Protein AF-A0AA92TP75-F1 (afdb_monomer_lite)

Organism: NCBI:txid165179

Structure (mmCIF, N/CA/C/O backbone):
data_AF-A0AA92TP75-F1
#
_entry.id   AF-A0AA92TP75-F1
#
loop_
_atom_site.group_PDB
_atom_site.id
_atom_site.type_symbol
_atom_site.label_atom_id
_atom_site.label_alt_id
_atom_site.label_comp_id
_atom_site.label_asym_id
_atom_site.label_entity_id
_atom_site.label_seq_id
_atom_site.pdbx_PDB_ins_code
_atom_site.Cartn_x
_atom_site.Cartn_y
_atom_site.Cartn_z
_atom_site.occupancy
_atom_site.B_iso_or_equiv
_atom_site.auth_seq_id
_atom_site.auth_comp_id
_atom_site.auth_asym_id
_atom_site.auth_atom_id
_atom_site.pdbx_PDB_model_num
ATOM 1 N N . MET A 1 1 ? -12.307 0.857 -10.167 1.00 81.75 1 MET A N 1
ATOM 2 C CA . MET A 1 1 ? -10.936 1.254 -10.593 1.00 81.75 1 MET A CA 1
ATOM 3 C C . MET A 1 1 ? -10.848 1.493 -12.113 1.00 81.75 1 MET A C 1
ATOM 5 O O . MET A 1 1 ? -11.382 0.689 -12.868 1.00 81.75 1 MET A O 1
ATOM 9 N N . LYS A 1 2 ? -10.198 2.579 -12.561 1.00 93.69 2 LYS A N 1
ATOM 10 C CA . LYS A 1 2 ? -9.885 2.962 -13.959 1.00 93.69 2 LYS A CA 1
ATOM 11 C C . LYS A 1 2 ? -8.387 3.249 -14.169 1.00 93.69 2 LYS A C 1
ATOM 13 O O . LYS A 1 2 ? -7.886 3.022 -15.266 1.00 93.69 2 LYS A O 1
ATOM 18 N N . HIS A 1 3 ? -7.690 3.787 -13.166 1.00 97.56 3 HIS A N 1
ATOM 19 C CA . HIS A 1 3 ? -6.278 4.188 -13.266 1.00 97.56 3 HIS A CA 1
ATOM 20 C C . HIS A 1 3 ? -5.314 3.160 -12.648 1.00 97.56 3 HIS A C 1
ATOM 22 O O . HIS A 1 3 ? -4.104 3.274 -12.833 1.00 97.56 3 HIS A O 1
ATOM 28 N N . VAL A 1 4 ? -5.834 2.175 -11.911 1.00 98.00 4 VAL A N 1
ATOM 29 C CA . VAL A 1 4 ? -5.046 1.069 -11.351 1.00 98.00 4 VAL A CA 1
ATOM 30 C C . VAL A 1 4 ? -4.591 0.121 -12.462 1.00 98.00 4 VAL A C 1
ATOM 32 O O . VAL A 1 4 ? -5.418 -0.481 -13.149 1.00 98.00 4 VAL A O 1
ATOM 35 N N . ASN A 1 5 ? -3.273 -0.042 -12.587 1.00 98.12 5 ASN A N 1
ATOM 36 C CA . ASN A 1 5 ? -2.653 -1.064 -13.420 1.00 98.12 5 ASN A CA 1
ATOM 37 C C . ASN A 1 5 ? -2.514 -2.352 -12.602 1.00 98.12 5 ASN A C 1
ATOM 39 O O . ASN A 1 5 ? -3.293 -3.272 -12.809 1.00 98.12 5 ASN A O 1
ATOM 43 N N . ALA A 1 6 ? -1.605 -2.413 -11.625 1.00 98.38 6 ALA A N 1
ATOM 44 C CA . ALA A 1 6 ? -1.467 -3.590 -10.766 1.00 98.38 6 ALA A CA 1
ATOM 45 C C . ALA A 1 6 ? -2.581 -3.618 -9.711 1.00 98.38 6 ALA A C 1
ATOM 47 O O . ALA A 1 6 ? -2.633 -2.751 -8.838 1.00 98.38 6 ALA A O 1
ATOM 48 N N . TYR A 1 7 ? -3.474 -4.603 -9.786 1.00 98.56 7 TYR A N 1
ATOM 49 C CA . TYR A 1 7 ? -4.574 -4.756 -8.838 1.00 98.56 7 TYR A CA 1
ATOM 50 C C . TYR A 1 7 ? -4.054 -5.208 -7.468 1.00 98.56 7 TYR A C 1
ATOM 52 O O . TYR A 1 7 ? -3.096 -5.978 -7.404 1.00 98.56 7 TYR A O 1
ATOM 60 N N . PRO A 1 8 ? -4.668 -4.754 -6.361 1.00 98.56 8 PRO A N 1
ATOM 61 C CA . PRO A 1 8 ? -4.226 -5.121 -5.025 1.00 98.56 8 PRO A CA 1
ATOM 62 C C . PRO A 1 8 ? -4.396 -6.624 -4.786 1.00 98.56 8 PRO A C 1
ATOM 64 O O . PRO A 1 8 ? -5.330 -7.259 -5.286 1.00 98.56 8 PRO A O 1
ATOM 67 N N . PHE A 1 9 ? -3.534 -7.177 -3.939 1.00 98.75 9 PHE A N 1
ATOM 68 C CA . PHE A 1 9 ? -3.881 -8.386 -3.207 1.00 98.75 9 PHE A CA 1
ATOM 69 C C . PHE A 1 9 ? -4.860 -8.003 -2.089 1.00 98.75 9 PHE A C 1
ATOM 71 O O . PHE A 1 9 ? -4.617 -7.044 -1.354 1.00 98.75 9 PHE A O 1
ATOM 78 N N . VAL A 1 10 ? -5.953 -8.750 -1.941 1.00 98.75 10 VAL A N 1
ATOM 79 C CA . VAL A 1 10 ? -6.939 -8.560 -0.868 1.00 98.75 10 VAL A CA 1
ATOM 80 C C . VAL A 1 10 ? -7.192 -9.915 -0.225 1.00 98.75 10 VAL A C 1
ATOM 82 O O . VAL A 1 10 ? -7.696 -10.830 -0.874 1.00 98.75 10 VAL A O 1
ATOM 85 N N . GLY A 1 11 ? -6.817 -10.052 1.044 1.00 98.31 11 GLY A N 1
ATOM 86 C CA . GLY A 1 11 ? -6.967 -11.296 1.782 1.00 98.31 11 GLY A CA 1
ATOM 87 C C . GLY A 1 11 ? -8.430 -11.696 2.004 1.00 98.31 11 GLY A C 1
ATOM 88 O O . GLY A 1 11 ? -9.299 -10.842 2.188 1.00 98.31 11 GLY A O 1
ATOM 89 N N . LYS A 1 12 ? -8.713 -13.008 2.040 1.00 97.75 12 LYS A N 1
ATOM 90 C CA . LYS A 1 12 ? -10.087 -13.554 2.147 1.00 97.75 12 LYS A CA 1
ATOM 91 C C . LYS A 1 12 ? -10.835 -13.166 3.433 1.00 97.75 12 LYS A C 1
ATOM 93 O O . LYS A 1 12 ? -12.053 -13.301 3.506 1.00 97.75 12 LYS A O 1
ATOM 98 N N . ASP A 1 13 ? -10.103 -12.695 4.439 1.00 97.88 13 ASP A N 1
ATOM 99 C CA . ASP A 1 13 ? -10.580 -12.290 5.758 1.00 97.88 13 ASP A CA 1
ATOM 100 C C . ASP A 1 13 ? -10.473 -10.764 5.986 1.00 97.88 13 ASP A C 1
ATOM 102 O O . ASP A 1 13 ? -10.753 -10.298 7.088 1.00 97.88 13 ASP A O 1
ATOM 106 N N . TYR A 1 14 ? -10.120 -9.968 4.963 1.00 98.50 14 TYR A N 1
ATOM 107 C CA . TYR A 1 14 ? -9.905 -8.511 5.047 1.00 98.50 14 TYR A CA 1
ATOM 108 C C . TYR A 1 14 ? -11.059 -7.744 5.722 1.00 98.50 14 TYR A C 1
ATOM 110 O O . TYR A 1 14 ? -10.823 -6.916 6.603 1.00 98.50 14 TYR A O 1
ATOM 118 N N . GLU A 1 15 ? -12.312 -8.069 5.387 1.00 97.75 15 GLU A N 1
ATOM 119 C CA . GLU A 1 15 ? -13.507 -7.429 5.968 1.00 97.75 15 GLU A CA 1
ATOM 120 C C . GLU A 1 15 ? -13.771 -7.802 7.444 1.00 97.75 15 GLU A C 1
ATOM 122 O O . GLU A 1 15 ? -14.604 -7.176 8.095 1.00 97.75 15 GLU A O 1
ATOM 127 N N . LYS A 1 16 ? -13.056 -8.786 8.012 1.00 97.69 16 LYS A N 1
ATOM 128 C CA . LYS A 1 16 ? -13.067 -9.071 9.465 1.00 97.69 16 LYS A CA 1
ATOM 129 C C . LYS A 1 16 ? -12.124 -8.141 10.242 1.00 97.69 16 LYS A C 1
ATOM 131 O O . LYS A 1 16 ? -12.198 -8.060 11.471 1.00 97.69 16 LYS A O 1
ATOM 136 N N . GLY A 1 17 ? -11.246 -7.437 9.528 1.00 97.06 17 GLY A N 1
ATOM 137 C CA . GLY A 1 17 ? -10.202 -6.594 10.088 1.00 97.06 17 GLY A CA 1
ATOM 138 C C . GLY A 1 17 ? -9.041 -7.379 10.700 1.00 97.06 17 GLY A C 1
ATOM 139 O O . GLY A 1 17 ? -9.158 -8.541 11.096 1.00 97.06 17 GLY A O 1
ATOM 140 N N . PHE A 1 18 ? -7.896 -6.713 10.805 1.00 96.06 18 PHE A N 1
ATOM 141 C CA . PHE A 1 18 ? -6.647 -7.327 11.234 1.00 96.06 18 PHE A CA 1
ATOM 142 C C . PHE A 1 18 ? -6.736 -7.832 12.681 1.00 96.06 18 PHE A C 1
ATOM 144 O O . PHE A 1 18 ? -7.168 -7.099 13.573 1.00 96.06 18 PHE A O 1
ATOM 151 N N . LEU A 1 19 ? -6.357 -9.091 12.919 1.00 92.56 19 LEU A N 1
ATOM 152 C CA . LEU A 1 19 ? -6.479 -9.793 14.205 1.00 92.56 19 LEU A CA 1
ATOM 153 C C . LEU A 1 19 ? -7.917 -9.817 14.772 1.00 92.56 19 LEU A C 1
ATOM 155 O O . LEU A 1 19 ? -8.106 -9.866 15.986 1.00 92.56 19 LEU A O 1
ATOM 159 N N . ASN A 1 20 ? -8.935 -9.808 13.900 1.00 89.44 20 ASN A N 1
ATOM 160 C CA . ASN A 1 20 ? -10.366 -9.703 14.239 1.00 89.44 20 ASN A CA 1
ATOM 161 C C . ASN A 1 20 ? -10.745 -8.412 14.998 1.00 89.44 20 ASN A C 1
ATOM 163 O O . ASN A 1 20 ? -11.758 -8.365 15.693 1.00 89.44 20 ASN A O 1
ATOM 167 N N . SER A 1 21 ? -9.950 -7.347 14.864 1.00 94.88 21 SER A N 1
ATOM 168 C CA . SER A 1 21 ? -10.230 -6.035 15.470 1.00 94.88 21 SER A CA 1
ATOM 169 C C . SER A 1 21 ? -11.380 -5.263 14.809 1.00 94.88 21 SER A C 1
ATOM 171 O O . SER A 1 21 ? -11.755 -4.196 15.293 1.00 94.88 21 SER A O 1
ATOM 173 N N . GLY A 1 22 ? -11.894 -5.739 13.668 1.00 96.75 22 GLY A N 1
ATOM 174 C CA . GLY A 1 22 ? -12.790 -4.968 12.805 1.00 96.75 22 GLY A CA 1
ATOM 175 C C . GLY A 1 22 ? -12.114 -3.784 12.100 1.00 96.75 22 GLY A C 1
ATOM 176 O O . GLY A 1 22 ? -12.819 -2.968 11.516 1.00 96.75 22 GLY A O 1
ATOM 177 N N . LYS A 1 23 ? -10.776 -3.661 12.158 1.00 97.12 23 LYS A N 1
ATOM 178 C CA . LYS A 1 23 ? -10.009 -2.599 11.488 1.00 97.12 23 LYS A CA 1
ATOM 179 C C . LYS A 1 23 ? -9.279 -3.097 10.249 1.00 97.12 23 LYS A C 1
ATOM 181 O O . LYS A 1 23 ? -8.417 -3.972 10.330 1.00 97.12 23 LYS A O 1
ATOM 186 N N . LYS A 1 24 ? -9.627 -2.535 9.092 1.00 98.56 24 LYS A N 1
ATOM 187 C CA . LYS A 1 24 ? -9.129 -2.958 7.780 1.00 98.56 24 LYS A CA 1
ATOM 188 C C . LYS A 1 24 ? -7.779 -2.306 7.480 1.00 98.56 24 LYS A C 1
ATOM 190 O O . LYS A 1 24 ? -7.661 -1.081 7.464 1.00 98.56 24 LYS A O 1
ATOM 195 N N . VAL A 1 25 ? -6.756 -3.127 7.243 1.00 98.50 25 VAL A N 1
ATOM 196 C CA . VAL A 1 25 ? -5.361 -2.684 7.074 1.00 98.50 25 VAL A CA 1
ATOM 197 C C . VAL A 1 25 ? -4.930 -2.790 5.614 1.00 98.50 25 VAL A C 1
ATOM 199 O O . VAL A 1 25 ? -4.974 -3.872 5.031 1.00 98.50 25 VAL A O 1
ATOM 202 N N . LEU A 1 26 ? -4.468 -1.678 5.040 1.00 98.69 26 LEU A N 1
ATOM 203 C CA . LEU A 1 26 ? -3.773 -1.639 3.753 1.00 98.69 26 LEU A CA 1
ATOM 204 C C . LEU A 1 26 ? -2.263 -1.506 3.993 1.00 98.69 26 LEU A C 1
ATOM 206 O O . LEU A 1 26 ? -1.789 -0.453 4.419 1.00 98.69 26 LEU A O 1
ATOM 210 N N . LEU A 1 27 ? -1.498 -2.554 3.695 1.00 98.12 27 LEU A N 1
ATOM 211 C CA . LEU A 1 27 ? -0.040 -2.490 3.626 1.00 98.12 27 LEU A CA 1
ATOM 212 C C . LEU A 1 27 ? 0.362 -1.911 2.259 1.00 98.12 27 LEU A C 1
ATOM 214 O O . LEU A 1 27 ? -0.022 -2.434 1.214 1.00 98.12 27 LEU A O 1
ATOM 218 N N . LEU A 1 28 ? 1.119 -0.815 2.260 1.00 98.31 28 LEU A N 1
ATOM 219 C CA . LEU A 1 28 ? 1.386 -0.013 1.065 1.00 98.31 28 LEU A CA 1
ATOM 220 C C . LEU A 1 28 ? 2.877 -0.024 0.706 1.00 98.31 28 LEU A C 1
ATOM 222 O O . LEU A 1 28 ? 3.686 0.665 1.332 1.00 98.31 28 LEU A O 1
ATOM 226 N N . GLY A 1 29 ? 3.231 -0.820 -0.303 1.00 97.00 29 GLY A N 1
ATOM 227 C CA . GLY A 1 29 ? 4.559 -0.882 -0.916 1.00 97.00 29 GLY A CA 1
ATOM 228 C C . GLY A 1 29 ? 4.806 0.233 -1.941 1.00 97.00 29 GLY A C 1
ATOM 229 O O . GLY A 1 29 ? 3.897 0.980 -2.308 1.00 97.00 29 GLY A O 1
ATOM 230 N N . LEU A 1 30 ? 6.053 0.366 -2.409 1.00 96.81 30 LEU A N 1
ATOM 231 C CA . LEU A 1 30 ? 6.433 1.407 -3.374 1.00 96.81 30 LEU A CA 1
ATOM 232 C C . LEU A 1 30 ? 6.155 1.003 -4.827 1.00 96.81 30 LEU A C 1
ATOM 234 O O . LEU A 1 30 ? 5.432 1.720 -5.508 1.00 96.81 30 LEU A O 1
ATOM 238 N N . SER A 1 31 ? 6.752 -0.081 -5.324 1.00 96.94 31 SER A N 1
ATOM 239 C CA . SER A 1 31 ? 6.783 -0.402 -6.758 1.00 96.94 31 SER A CA 1
ATOM 240 C C . SER A 1 31 ? 7.040 -1.887 -7.023 1.00 96.94 31 SER A C 1
ATOM 242 O O . SER A 1 31 ? 7.580 -2.596 -6.174 1.00 96.94 31 SER A O 1
ATOM 244 N N . HIS A 1 32 ? 6.714 -2.331 -8.237 1.00 96.94 32 HIS A N 1
ATOM 245 C CA . HIS A 1 32 ? 7.146 -3.626 -8.769 1.00 96.94 32 HIS A CA 1
ATOM 246 C C . HIS A 1 32 ? 8.480 -3.497 -9.516 1.00 96.94 32 HIS A C 1
ATOM 248 O O . HIS A 1 32 ? 8.858 -2.393 -9.923 1.00 96.94 32 HIS A O 1
ATOM 254 N N . TYR A 1 33 ? 9.176 -4.623 -9.710 1.00 95.75 33 TYR A N 1
ATOM 255 C CA . TYR A 1 33 ? 10.476 -4.659 -10.381 1.00 95.75 33 TYR A CA 1
ATOM 256 C C . TYR A 1 33 ? 10.474 -5.567 -11.614 1.00 95.75 33 TYR A C 1
ATOM 258 O O . TYR A 1 33 ? 10.220 -6.763 -11.496 1.00 95.75 33 TYR A O 1
ATOM 266 N N . ASN A 1 34 ? 10.776 -4.997 -12.782 1.00 96.25 34 ASN A N 1
ATOM 267 C CA . ASN A 1 34 ? 10.938 -5.712 -14.050 1.00 96.25 34 ASN A CA 1
ATOM 268 C C . ASN A 1 34 ? 11.847 -4.874 -14.971 1.00 96.25 34 ASN A C 1
ATOM 270 O O . ASN A 1 34 ? 11.475 -3.773 -15.376 1.00 96.25 34 ASN A O 1
ATOM 274 N N . GLU A 1 35 ? 13.052 -5.374 -15.265 1.00 96.56 35 GLU A N 1
ATOM 275 C CA . GLU A 1 35 ? 14.069 -4.634 -16.031 1.00 96.56 35 GLU A CA 1
ATOM 276 C C . GLU A 1 35 ? 13.764 -4.598 -17.536 1.00 96.56 35 GLU A C 1
ATOM 278 O O . GLU A 1 35 ? 14.005 -3.584 -18.186 1.00 96.56 35 GLU A O 1
ATOM 283 N N . GLU A 1 36 ? 13.160 -5.661 -18.074 1.00 97.25 36 GLU A N 1
ATOM 284 C CA . GLU A 1 36 ? 12.797 -5.781 -19.494 1.00 97.25 36 GLU A CA 1
ATOM 285 C C . GLU A 1 36 ? 11.642 -4.847 -19.893 1.00 97.25 36 GLU A C 1
ATOM 287 O O . GLU A 1 36 ? 11.564 -4.410 -21.038 1.00 97.25 36 GLU A O 1
ATOM 292 N N . ASN A 1 37 ? 10.758 -4.524 -18.943 1.00 96.88 37 ASN A N 1
ATOM 293 C CA . ASN A 1 37 ? 9.541 -3.735 -19.160 1.00 96.88 37 ASN A CA 1
ATOM 294 C C . ASN A 1 37 ? 9.570 -2.381 -18.425 1.00 96.88 37 ASN A C 1
ATOM 296 O O . ASN A 1 37 ? 8.518 -1.786 -18.184 1.00 96.88 37 ASN A O 1
ATOM 300 N N . ALA A 1 38 ? 10.752 -1.897 -18.030 1.00 97.38 38 ALA A N 1
ATOM 301 C CA . ALA A 1 38 ? 10.902 -0.683 -17.228 1.00 97.38 38 ALA A CA 1
ATOM 302 C C . ALA A 1 38 ? 10.211 0.546 -17.865 1.00 97.38 38 ALA A C 1
ATOM 304 O O . ALA A 1 38 ? 10.372 0.823 -19.054 1.00 97.38 38 ALA A O 1
ATOM 305 N N . GLY A 1 39 ? 9.431 1.282 -17.069 1.00 96.88 39 GLY A N 1
ATOM 306 C CA . GLY A 1 39 ? 8.608 2.418 -17.505 1.00 96.88 39 GLY A CA 1
ATOM 307 C C . GLY A 1 39 ? 7.290 2.044 -18.204 1.00 96.88 39 GLY A C 1
ATOM 308 O O . GLY A 1 39 ? 6.433 2.909 -18.388 1.00 96.88 39 GLY A O 1
ATOM 309 N N . ALA A 1 40 ? 7.067 0.775 -18.564 1.00 97.94 40 ALA A N 1
ATOM 310 C CA . ALA A 1 40 ? 5.758 0.311 -19.024 1.00 97.94 40 ALA A CA 1
ATOM 311 C C . ALA A 1 40 ? 4.793 0.108 -17.834 1.00 97.94 40 ALA A C 1
ATOM 313 O O . ALA A 1 40 ? 5.253 -0.166 -16.720 1.00 97.94 40 ALA A O 1
ATOM 314 N N . PRO A 1 41 ? 3.464 0.189 -18.043 1.00 98.12 41 PRO A N 1
ATOM 315 C CA . PRO A 1 41 ? 2.457 -0.207 -17.057 1.00 98.12 41 PRO A CA 1
ATOM 316 C C . PRO A 1 41 ? 2.705 -1.592 -16.438 1.00 98.12 41 PRO A C 1
ATOM 318 O O . PRO A 1 41 ? 3.089 -2.535 -17.133 1.00 98.12 41 PRO A O 1
ATOM 321 N N . CYS A 1 42 ? 2.452 -1.734 -15.136 1.00 98.31 42 CYS A N 1
ATOM 322 C CA . CYS A 1 42 ? 2.456 -3.040 -14.469 1.00 98.31 42 CYS A CA 1
ATOM 323 C C . CYS A 1 42 ? 1.345 -3.957 -15.018 1.00 98.31 42 CYS A C 1
ATOM 325 O O . CYS A 1 42 ? 0.260 -3.481 -15.353 1.00 98.31 42 CYS A O 1
ATOM 327 N N . HIS A 1 43 ? 1.573 -5.274 -15.041 1.00 97.31 43 HIS A N 1
ATOM 328 C CA . HIS A 1 43 ? 0.510 -6.236 -15.351 1.00 97.31 43 HIS A CA 1
ATOM 329 C C . HIS A 1 43 ? -0.539 -6.298 -14.223 1.00 97.31 43 HIS A C 1
ATOM 331 O O . HIS A 1 43 ? -0.201 -6.120 -13.050 1.00 97.31 43 HIS A O 1
ATOM 337 N N . HIS A 1 44 ? -1.804 -6.573 -14.566 1.00 97.94 44 HIS A N 1
ATOM 338 C CA . HIS A 1 44 ? -2.926 -6.502 -13.622 1.00 97.94 44 HIS A CA 1
ATOM 339 C C . HIS A 1 44 ? -2.774 -7.425 -12.406 1.00 97.94 44 HIS A C 1
ATOM 341 O O . HIS A 1 44 ? -3.049 -7.007 -11.286 1.00 97.94 44 HIS A O 1
ATOM 347 N N . THR A 1 45 ? -2.274 -8.643 -12.602 1.00 97.69 45 THR A N 1
ATOM 348 C CA . THR A 1 45 ? -2.090 -9.652 -11.546 1.00 97.69 45 THR A CA 1
ATOM 349 C C . THR A 1 45 ? -0.764 -9.542 -10.784 1.00 97.69 45 THR A C 1
ATOM 351 O O . THR A 1 45 ? -0.551 -10.302 -9.846 1.00 97.69 45 THR A O 1
ATOM 354 N N . PHE A 1 46 ? 0.132 -8.604 -11.122 1.00 97.75 46 PHE A N 1
ATOM 355 C CA . PHE A 1 46 ? 1.533 -8.649 -10.665 1.00 97.75 46 PHE A CA 1
ATOM 356 C C . PHE A 1 46 ? 1.696 -8.542 -9.132 1.00 97.75 46 PHE A C 1
ATOM 358 O O . PHE A 1 46 ? 2.572 -9.179 -8.551 1.00 97.75 46 PHE A O 1
ATOM 365 N N . THR A 1 47 ? 0.839 -7.784 -8.436 1.00 98.12 47 THR A N 1
ATOM 366 C CA . THR A 1 47 ? 0.842 -7.768 -6.958 1.00 98.12 47 THR A CA 1
ATOM 367 C C . THR A 1 47 ? 0.316 -9.079 -6.371 1.00 98.12 47 THR A C 1
ATOM 369 O O . THR A 1 47 ? 0.809 -9.524 -5.339 1.00 98.12 47 THR A O 1
ATOM 372 N N . GLN A 1 48 ? -0.675 -9.689 -7.022 1.00 98.38 48 GLN A N 1
ATOM 373 C CA . GLN A 1 48 ? -1.349 -10.903 -6.561 1.00 98.38 48 GLN A CA 1
ATOM 374 C C . GLN A 1 48 ? -0.414 -12.108 -6.700 1.00 98.38 48 GLN A C 1
ATOM 376 O O . GLN A 1 48 ? -0.111 -12.736 -5.69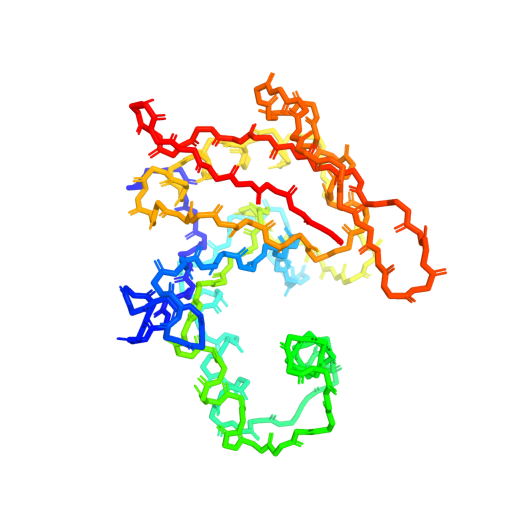6 1.00 98.38 48 GLN A O 1
ATOM 381 N N . GLU A 1 49 ? 0.177 -12.318 -7.880 1.00 97.62 49 GLU A N 1
ATOM 382 C CA . GLU A 1 49 ? 1.158 -13.382 -8.158 1.00 97.62 49 GLU A CA 1
ATOM 383 C C . GLU A 1 49 ? 2.322 -13.401 -7.152 1.00 97.62 49 GLU A C 1
ATOM 385 O O . GLU A 1 49 ? 2.696 -14.456 -6.643 1.00 97.62 49 GLU A O 1
ATOM 390 N N . ILE A 1 50 ? 2.868 -12.225 -6.819 1.00 97.12 50 ILE A N 1
ATOM 391 C CA . ILE A 1 50 ? 3.970 -12.092 -5.855 1.00 97.12 50 ILE A CA 1
ATOM 392 C C . ILE A 1 50 ? 3.515 -12.411 -4.421 1.00 97.12 50 ILE A C 1
ATOM 394 O O . ILE A 1 50 ? 4.268 -13.018 -3.661 1.00 97.12 50 ILE A O 1
ATOM 398 N N . VAL A 1 51 ? 2.301 -12.025 -4.016 1.00 97.50 51 VAL A N 1
ATOM 399 C CA . VAL A 1 51 ? 1.793 -12.371 -2.676 1.00 97.50 51 VAL A CA 1
ATOM 400 C C . VAL A 1 51 ? 1.381 -13.840 -2.595 1.00 97.50 51 VAL A C 1
ATOM 402 O O . VAL A 1 51 ? 1.678 -14.481 -1.591 1.00 97.50 51 VAL A O 1
ATOM 405 N N . ASP A 1 52 ? 0.766 -14.393 -3.636 1.00 97.19 52 ASP A N 1
ATOM 406 C CA . ASP A 1 52 ? 0.338 -15.791 -3.686 1.00 97.19 52 ASP A CA 1
ATOM 407 C C . ASP A 1 52 ? 1.542 -16.742 -3.627 1.00 97.19 52 ASP A C 1
ATOM 409 O O . ASP A 1 52 ? 1.511 -17.708 -2.865 1.00 97.19 52 ASP A O 1
ATOM 413 N N . GLY A 1 53 ? 2.646 -16.427 -4.319 1.00 96.50 53 GLY A N 1
ATOM 414 C CA . GLY A 1 53 ? 3.916 -17.149 -4.173 1.00 96.50 53 GLY A CA 1
ATOM 415 C C . GLY A 1 53 ? 4.489 -17.053 -2.752 1.00 96.50 53 GLY A C 1
ATOM 416 O O . GLY A 1 53 ? 4.843 -18.067 -2.141 1.00 96.50 53 GLY A O 1
ATOM 417 N N . PHE A 1 54 ? 4.502 -15.850 -2.158 1.00 96.69 54 PHE A N 1
ATOM 418 C CA . PHE A 1 54 ? 4.939 -15.666 -0.769 1.00 96.69 54 PHE A CA 1
ATOM 419 C C . PHE A 1 54 ? 4.102 -16.488 0.222 1.00 96.69 54 PHE A C 1
ATOM 421 O O . PHE A 1 54 ? 4.659 -17.172 1.085 1.00 96.69 54 PHE A O 1
ATOM 428 N N . VAL A 1 55 ? 2.775 -16.423 0.114 1.00 95.31 55 VAL A N 1
ATOM 429 C CA . VAL A 1 55 ? 1.816 -17.103 0.994 1.00 95.31 55 VAL A CA 1
ATOM 430 C C . VAL A 1 55 ? 1.849 -18.617 0.785 1.00 95.31 55 VAL A C 1
ATOM 432 O O . VAL A 1 55 ? 1.866 -19.353 1.768 1.00 95.31 55 VAL A O 1
ATOM 435 N N . GLY A 1 56 ? 1.972 -19.079 -0.462 1.00 93.56 56 GLY A N 1
ATOM 436 C CA . GLY A 1 56 ? 2.143 -20.487 -0.838 1.00 93.56 56 GLY A CA 1
ATOM 437 C C . GLY A 1 56 ? 3.458 -21.124 -0.371 1.00 93.56 56 GLY A C 1
ATOM 438 O O . GLY A 1 56 ? 3.665 -22.320 -0.570 1.00 93.56 56 GLY A O 1
ATOM 439 N N . GLY A 1 57 ? 4.334 -20.354 0.282 1.00 92.19 57 GLY A N 1
ATOM 440 C CA . GLY A 1 57 ? 5.527 -20.865 0.949 1.00 92.19 57 GLY A CA 1
ATOM 441 C C . GLY A 1 57 ? 6.799 -20.843 0.108 1.00 92.19 57 GLY A C 1
ATOM 442 O O . GLY A 1 57 ? 7.791 -21.434 0.533 1.00 92.19 57 GLY A O 1
ATOM 443 N N . GLU A 1 58 ? 6.819 -20.145 -1.032 1.00 94.44 58 GLU A N 1
ATOM 444 C CA . GLU A 1 58 ? 8.046 -19.970 -1.815 1.00 94.44 58 GLU A CA 1
ATOM 445 C C . GLU A 1 58 ? 9.176 -19.347 -0.972 1.00 94.44 58 GLU A C 1
ATOM 447 O O . GLU A 1 58 ? 8.947 -18.529 -0.067 1.00 94.44 58 GLU A O 1
ATOM 452 N N . ASP A 1 59 ? 10.419 -19.722 -1.286 1.00 87.56 59 ASP A N 1
ATOM 453 C CA . ASP A 1 59 ? 11.623 -19.088 -0.748 1.00 87.56 59 ASP A CA 1
ATOM 454 C C . ASP A 1 59 ? 12.422 -18.438 -1.880 1.00 87.56 59 ASP A C 1
ATOM 456 O O . ASP A 1 59 ? 12.883 -19.093 -2.816 1.00 87.56 59 ASP A O 1
ATOM 460 N N . ALA A 1 60 ? 12.574 -17.122 -1.782 1.00 89.88 60 ALA A N 1
ATOM 461 C CA . ALA A 1 60 ? 13.332 -16.303 -2.708 1.00 89.88 60 ALA A CA 1
ATOM 462 C C . ALA A 1 60 ? 13.891 -15.084 -1.968 1.00 89.88 60 ALA A C 1
ATOM 464 O O . ALA A 1 60 ? 13.298 -14.561 -1.021 1.00 89.88 60 ALA A O 1
ATOM 465 N N . SER A 1 61 ? 15.038 -14.577 -2.420 1.00 88.25 61 SER A N 1
ATOM 466 C CA . SER A 1 61 ? 15.750 -13.489 -1.738 1.00 88.25 61 SER A CA 1
ATOM 467 C C . SER A 1 61 ? 14.943 -12.187 -1.623 1.00 88.25 61 SER A C 1
ATOM 469 O O . SER A 1 61 ? 15.156 -11.435 -0.670 1.00 88.25 61 SER A O 1
ATOM 471 N N . PHE A 1 62 ? 13.995 -11.936 -2.533 1.00 87.44 62 PHE A N 1
ATOM 472 C CA . PHE A 1 62 ? 13.109 -10.768 -2.494 1.00 87.44 62 PHE A CA 1
ATOM 473 C C . PHE A 1 62 ? 11.972 -10.894 -1.461 1.00 87.44 62 PHE A C 1
ATOM 475 O O . PHE A 1 62 ? 11.568 -9.887 -0.875 1.00 87.44 62 PHE A O 1
ATOM 482 N N . TYR A 1 63 ? 11.534 -12.113 -1.117 1.00 94.06 63 TYR A N 1
ATOM 483 C CA . TYR A 1 63 ? 10.525 -12.342 -0.073 1.00 94.06 63 TYR A CA 1
ATOM 484 C C . TYR A 1 63 ? 11.001 -11.999 1.344 1.00 94.06 63 TYR A C 1
ATOM 486 O O . TYR A 1 63 ? 10.182 -11.839 2.246 1.00 94.06 63 TYR A O 1
ATOM 494 N N . ARG A 1 64 ? 12.306 -11.775 1.558 1.00 91.88 64 ARG A N 1
ATOM 495 C CA . ARG A 1 64 ? 12.859 -11.321 2.851 1.00 91.88 64 ARG A CA 1
ATOM 496 C C . ARG A 1 64 ? 12.165 -10.068 3.395 1.00 91.88 64 ARG A C 1
ATOM 498 O O . ARG A 1 64 ? 11.995 -9.951 4.606 1.00 91.88 64 ARG A O 1
ATOM 505 N N . GLY A 1 65 ? 11.734 -9.160 2.516 1.00 91.81 65 GLY A N 1
ATOM 506 C CA . GLY A 1 65 ? 10.947 -7.990 2.909 1.00 91.81 65 GLY A CA 1
ATOM 507 C C . GLY A 1 65 ? 9.557 -8.362 3.441 1.00 91.81 65 GLY A C 1
ATOM 508 O O . GLY A 1 65 ? 9.164 -7.885 4.503 1.00 91.81 65 GLY A O 1
ATOM 509 N N . TYR A 1 66 ? 8.852 -9.255 2.743 1.00 94.81 66 TYR A N 1
ATOM 510 C CA . TYR A 1 66 ? 7.524 -9.756 3.111 1.00 94.81 66 TYR A CA 1
ATOM 511 C C . TYR A 1 66 ? 7.578 -10.517 4.446 1.00 94.81 66 TYR A C 1
ATOM 513 O O . TYR A 1 66 ? 6.791 -10.241 5.353 1.00 94.81 66 TYR A O 1
ATOM 521 N N . THR A 1 67 ? 8.594 -11.367 4.634 1.00 94.06 67 THR A N 1
ATOM 522 C CA . THR A 1 67 ? 8.933 -11.989 5.925 1.00 94.06 67 THR A CA 1
ATOM 523 C C . THR A 1 67 ? 9.143 -10.938 7.017 1.00 94.06 67 THR A C 1
ATOM 525 O O . THR A 1 67 ? 8.563 -11.053 8.093 1.00 94.06 67 THR A O 1
ATOM 528 N N . SER A 1 68 ? 9.932 -9.889 6.756 1.00 92.31 68 SER A N 1
ATOM 529 C CA . SER A 1 68 ? 10.217 -8.842 7.748 1.00 92.31 68 SER A CA 1
ATOM 530 C C . SER A 1 68 ? 8.974 -8.047 8.159 1.00 92.31 68 SER A C 1
ATOM 532 O O . SER A 1 68 ? 8.833 -7.743 9.341 1.00 92.31 68 SER A O 1
ATOM 534 N N . GLN A 1 69 ? 8.068 -7.731 7.228 1.00 92.31 69 GLN A N 1
ATOM 535 C CA . GLN A 1 69 ? 6.812 -7.048 7.562 1.00 92.31 69 GLN A CA 1
ATOM 536 C C . GLN A 1 69 ? 5.851 -7.966 8.322 1.00 92.31 69 GLN A C 1
ATOM 538 O O . GLN A 1 69 ? 5.255 -7.550 9.308 1.00 92.31 69 GLN A O 1
ATOM 543 N N . THR A 1 70 ? 5.762 -9.240 7.935 1.00 94.31 70 THR A N 1
ATOM 544 C CA . THR A 1 70 ? 4.940 -10.240 8.640 1.00 94.31 70 THR A CA 1
ATOM 545 C C . THR A 1 70 ? 5.411 -10.421 10.093 1.00 94.31 70 THR A C 1
ATOM 547 O O . THR A 1 70 ? 4.590 -10.456 11.008 1.00 94.31 70 THR A O 1
ATOM 550 N N . LYS A 1 71 ? 6.734 -10.428 10.329 1.00 93.06 71 LYS A N 1
ATOM 551 C CA . LYS A 1 71 ? 7.328 -10.406 11.679 1.00 93.06 71 LYS A CA 1
ATOM 552 C C . LYS A 1 71 ? 7.005 -9.128 12.456 1.00 93.06 71 LYS A C 1
ATOM 554 O O . LYS A 1 71 ? 6.690 -9.216 13.638 1.00 93.06 71 LYS A O 1
ATOM 559 N N . ALA A 1 72 ? 7.071 -7.959 11.815 1.00 89.69 72 ALA A N 1
ATOM 560 C CA . ALA A 1 72 ? 6.763 -6.676 12.452 1.00 89.69 72 ALA A CA 1
ATOM 561 C C . ALA A 1 72 ? 5.282 -6.572 12.862 1.00 89.69 72 ALA A C 1
ATOM 563 O O . ALA A 1 72 ? 4.990 -6.183 13.989 1.00 89.69 72 ALA A O 1
ATOM 564 N N . LEU A 1 73 ? 4.360 -6.997 11.990 1.00 91.50 73 LEU A N 1
ATOM 565 C CA . LEU A 1 73 ? 2.913 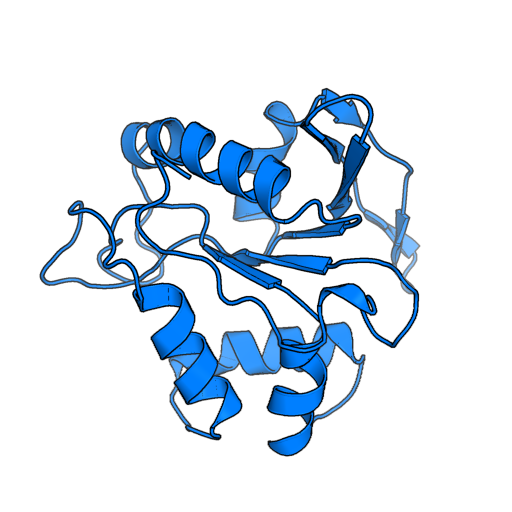-7.015 12.247 1.00 91.50 73 LEU A CA 1
ATOM 566 C C . LEU A 1 73 ? 2.510 -7.953 13.399 1.00 91.50 73 LEU A C 1
ATOM 568 O O . LEU A 1 73 ? 1.537 -7.676 14.097 1.00 91.50 73 LEU A O 1
ATOM 572 N N . LEU A 1 74 ? 3.245 -9.051 13.604 1.00 90.44 74 LEU A N 1
ATOM 573 C CA . LEU A 1 74 ? 3.014 -10.005 14.699 1.00 90.44 74 LEU A CA 1
ATOM 574 C C . LEU A 1 74 ? 3.895 -9.766 15.940 1.00 90.44 74 LEU A C 1
ATOM 576 O O . LEU A 1 74 ? 3.666 -10.396 16.972 1.00 90.44 74 LEU A O 1
ATOM 580 N N . ASN A 1 75 ? 4.910 -8.903 15.843 1.00 89.50 75 ASN A N 1
ATOM 581 C CA . ASN A 1 75 ? 5.968 -8.694 16.840 1.00 89.50 75 ASN A CA 1
ATOM 582 C C . ASN A 1 75 ? 6.644 -10.000 17.334 1.00 89.50 75 ASN A C 1
ATOM 584 O O . ASN A 1 75 ? 6.921 -10.163 18.525 1.00 89.50 75 ASN A O 1
ATOM 588 N N . ARG A 1 76 ? 6.885 -10.961 16.428 1.00 89.62 76 ARG A N 1
ATOM 589 C CA . ARG A 1 76 ? 7.549 -12.248 16.728 1.00 89.62 76 ARG A CA 1
ATOM 590 C C . ARG A 1 76 ? 8.165 -12.915 15.495 1.00 89.62 76 ARG A C 1
ATOM 592 O O . ARG A 1 76 ? 7.939 -12.494 14.364 1.00 89.62 76 ARG A O 1
ATOM 599 N N . GLU A 1 77 ? 8.906 -13.999 15.724 1.00 90.62 77 GLU A N 1
ATOM 600 C CA . GLU A 1 77 ? 9.274 -14.973 14.687 1.00 90.62 77 GLU A CA 1
ATOM 601 C C . GLU A 1 77 ? 8.039 -15.695 14.112 1.00 90.62 77 GLU A C 1
ATOM 603 O O . GLU A 1 77 ? 7.013 -15.813 14.790 1.00 90.62 77 GLU A O 1
ATOM 608 N N . ILE A 1 78 ? 8.143 -16.168 12.862 1.00 90.56 78 ILE A N 1
ATOM 609 C CA . ILE A 1 78 ? 7.009 -16.660 12.058 1.00 90.56 78 ILE A CA 1
ATOM 610 C C . ILE A 1 78 ? 7.309 -17.976 11.320 1.00 90.56 78 ILE A C 1
ATOM 612 O O . ILE A 1 78 ? 8.455 -18.223 10.937 1.00 90.56 78 ILE A O 1
ATOM 616 N N . SER A 1 79 ? 6.271 -18.782 11.086 1.00 86.75 79 SER A N 1
ATOM 617 C CA . SER A 1 79 ? 6.272 -19.962 10.207 1.00 86.75 79 SER A CA 1
ATOM 618 C C . SER A 1 79 ? 5.894 -19.613 8.750 1.00 86.75 79 SER A C 1
ATOM 620 O O . SER A 1 79 ? 5.878 -18.443 8.357 1.00 86.75 79 SER A O 1
ATOM 622 N N . VAL A 1 80 ? 5.606 -20.630 7.924 1.00 83.88 80 VAL A N 1
ATOM 623 C CA . VAL A 1 80 ? 4.930 -20.445 6.624 1.00 83.88 80 VAL A CA 1
ATOM 624 C C . VAL A 1 80 ? 3.427 -20.228 6.828 1.00 83.88 80 VAL A C 1
ATOM 626 O O . VAL A 1 80 ? 2.877 -19.294 6.258 1.00 83.88 80 VAL A O 1
ATOM 629 N N . ASP A 1 81 ? 2.784 -21.001 7.705 1.00 88.25 81 ASP A N 1
ATOM 630 C CA . ASP A 1 81 ? 1.355 -20.874 8.047 1.00 88.25 81 ASP A CA 1
ATOM 631 C C . ASP A 1 81 ? 1.002 -19.465 8.567 1.00 88.25 81 ASP A C 1
ATOM 633 O O . ASP A 1 81 ? -0.069 -18.929 8.284 1.00 88.25 81 ASP A O 1
ATOM 637 N N . ASP A 1 82 ? 1.936 -18.820 9.275 1.00 91.69 82 ASP A N 1
ATOM 638 C CA . ASP A 1 82 ? 1.816 -17.421 9.697 1.00 91.69 82 ASP A CA 1
ATOM 639 C C . ASP A 1 82 ? 1.718 -16.437 8.519 1.00 91.69 82 ASP A C 1
ATOM 641 O O . ASP A 1 82 ? 1.072 -15.397 8.656 1.00 91.69 82 ASP A O 1
ATOM 645 N N . ARG A 1 83 ? 2.319 -16.748 7.359 1.00 93.56 83 ARG A N 1
ATOM 646 C CA . ARG A 1 83 ? 2.184 -15.940 6.135 1.00 93.56 83 ARG A CA 1
ATOM 647 C C . ARG A 1 83 ? 0.735 -15.966 5.660 1.00 93.56 83 ARG A C 1
ATOM 649 O O . ARG A 1 83 ? 0.141 -14.903 5.501 1.00 93.56 83 ARG A O 1
ATOM 656 N N . GLU A 1 84 ? 0.147 -17.156 5.500 1.00 93.12 84 GLU A N 1
ATOM 657 C CA . GLU A 1 84 ? -1.263 -17.289 5.114 1.00 93.12 84 GLU A CA 1
ATOM 658 C C . GLU A 1 84 ? -2.181 -16.619 6.145 1.00 93.12 84 GLU A C 1
ATOM 660 O O . GLU A 1 84 ? -3.074 -15.855 5.771 1.00 93.12 84 GLU A O 1
ATOM 665 N N . CYS A 1 85 ? -1.943 -16.871 7.434 1.00 92.44 85 CYS A N 1
ATOM 666 C CA . CYS A 1 85 ? -2.744 -16.334 8.528 1.00 92.44 85 CYS A CA 1
ATOM 667 C C . CYS A 1 85 ? -2.756 -14.796 8.540 1.00 92.44 85 CYS A C 1
ATOM 669 O O . CYS A 1 85 ? -3.826 -14.192 8.614 1.00 92.44 85 CYS A O 1
ATOM 671 N N . VAL A 1 86 ? -1.590 -14.149 8.433 1.00 95.31 86 VAL A N 1
ATOM 672 C CA . VAL A 1 86 ? -1.473 -12.679 8.445 1.00 95.31 86 VAL A CA 1
ATOM 673 C C . VAL A 1 86 ? -2.029 -12.061 7.171 1.00 95.31 86 VAL A C 1
ATOM 675 O O . VAL A 1 86 ? -2.834 -11.134 7.249 1.00 95.31 86 VAL A O 1
ATOM 678 N N . TRP A 1 87 ? -1.612 -12.551 6.001 1.00 97.25 87 TRP A N 1
ATOM 679 C CA . TRP A 1 87 ? -1.900 -11.866 4.740 1.00 97.25 87 TRP A CA 1
ATOM 680 C C . TRP A 1 87 ? -3.370 -11.976 4.347 1.00 97.25 87 TRP A C 1
ATOM 682 O O . TRP A 1 87 ? -3.917 -11.023 3.802 1.00 97.25 87 TRP A O 1
ATOM 692 N N . ASN A 1 88 ? -4.069 -13.046 4.742 1.00 97.12 88 ASN A N 1
ATOM 693 C CA . ASN A 1 88 ? -5.516 -13.123 4.543 1.00 97.12 88 ASN A CA 1
ATOM 694 C C . ASN A 1 88 ? -6.325 -12.059 5.306 1.00 97.12 88 ASN A C 1
ATOM 696 O O . ASN A 1 88 ? -7.459 -11.796 4.920 1.00 97.12 88 ASN A O 1
ATOM 700 N N . GLN A 1 89 ? -5.768 -11.417 6.336 1.00 97.88 89 GLN A N 1
ATOM 701 C CA . GLN A 1 89 ? -6.460 -10.408 7.152 1.00 97.88 89 GLN A CA 1
ATOM 702 C C . GLN A 1 89 ? -6.168 -8.954 6.725 1.00 97.88 89 GLN A C 1
ATOM 704 O O . GLN A 1 89 ? -6.591 -8.017 7.405 1.00 97.88 89 GLN A O 1
ATOM 709 N N . LEU A 1 90 ? -5.428 -8.743 5.631 1.00 98.12 90 LE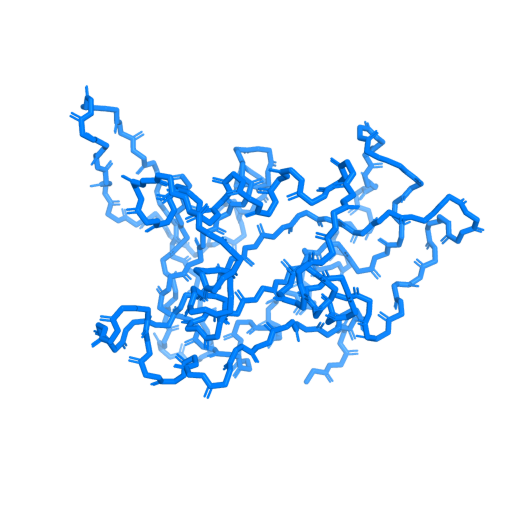U A N 1
ATOM 710 C CA . LEU A 1 90 ? -5.033 -7.421 5.136 1.00 98.12 90 LEU A CA 1
ATOM 711 C C . LEU A 1 90 ? -5.163 -7.311 3.610 1.00 98.12 90 LEU A C 1
ATOM 713 O O . LEU A 1 90 ? -5.371 -8.299 2.906 1.00 98.12 90 LEU A O 1
ATOM 717 N N . ALA A 1 91 ? -5.029 -6.091 3.100 1.00 98.69 91 ALA A N 1
ATOM 718 C CA . ALA A 1 91 ? -4.795 -5.831 1.686 1.00 98.69 91 ALA A CA 1
ATOM 719 C C . ALA A 1 91 ? -3.347 -5.368 1.472 1.00 98.69 91 ALA A C 1
ATOM 721 O O . ALA A 1 91 ? -2.774 -4.695 2.334 1.00 98.69 91 ALA A O 1
ATOM 722 N N . PHE A 1 92 ? -2.764 -5.691 0.319 1.00 98.69 92 PHE A N 1
ATOM 723 C CA . PHE A 1 92 ? -1.445 -5.217 -0.096 1.00 98.69 92 PHE A CA 1
ATOM 724 C C . PHE A 1 92 ? -1.485 -4.622 -1.504 1.00 98.69 92 PHE A C 1
ATOM 726 O O . PHE A 1 92 ? -2.089 -5.177 -2.422 1.00 98.69 92 PHE A O 1
ATOM 733 N N . TYR A 1 93 ? -0.816 -3.484 -1.671 1.00 98.56 93 TYR A N 1
ATOM 734 C CA . TYR A 1 93 ? -0.749 -2.731 -2.921 1.00 98.56 93 TYR A CA 1
ATOM 735 C C . TYR A 1 93 ? 0.618 -2.054 -3.041 1.00 98.56 93 TYR A C 1
ATOM 737 O O . TYR A 1 93 ? 1.147 -1.549 -2.050 1.00 98.56 93 TYR A O 1
ATOM 745 N N . ASN A 1 94 ? 1.181 -1.998 -4.249 1.00 98.19 94 ASN A N 1
ATOM 746 C CA . ASN A 1 94 ? 2.317 -1.126 -4.553 1.00 98.19 94 ASN A CA 1
ATOM 747 C C . ASN A 1 94 ? 1.807 0.172 -5.181 1.00 98.19 94 ASN A C 1
ATOM 749 O O . ASN A 1 94 ? 1.032 0.135 -6.133 1.00 98.19 94 ASN A O 1
ATOM 753 N N . PHE A 1 95 ? 2.271 1.315 -4.677 1.00 98.56 95 PHE A N 1
ATOM 754 C CA . PHE A 1 95 ? 1.814 2.628 -5.128 1.00 98.56 95 PHE A CA 1
ATOM 755 C C . PHE A 1 95 ? 2.072 2.867 -6.628 1.00 98.56 95 PHE A C 1
ATOM 757 O O . PHE A 1 95 ? 1.140 3.199 -7.359 1.00 98.56 95 PHE A O 1
ATOM 764 N N . ILE A 1 96 ? 3.310 2.677 -7.099 1.00 98.38 96 ILE A N 1
ATOM 765 C CA . ILE A 1 96 ? 3.728 2.969 -8.477 1.00 98.38 96 ILE A CA 1
ATOM 766 C C . ILE A 1 96 ? 3.138 1.954 -9.463 1.00 98.38 96 ILE A C 1
ATOM 768 O O . ILE A 1 96 ? 3.375 0.748 -9.372 1.00 98.38 96 ILE A O 1
ATOM 772 N N . GLN A 1 97 ? 2.412 2.475 -10.453 1.00 98.44 97 GLN A N 1
ATOM 773 C CA . GLN A 1 97 ? 1.672 1.704 -11.459 1.00 98.44 97 GLN A CA 1
ATOM 774 C C . GLN A 1 97 ? 2.481 1.341 -12.715 1.00 98.44 97 GLN A C 1
ATOM 776 O O . GLN A 1 97 ? 1.915 0.870 -13.705 1.00 98.44 97 GLN A O 1
ATOM 781 N N . PHE A 1 98 ? 3.797 1.528 -12.658 1.00 98.44 98 PHE A N 1
ATOM 782 C CA . PHE A 1 98 ? 4.757 1.276 -13.731 1.00 98.44 98 PHE A CA 1
ATOM 783 C C . PHE A 1 98 ? 5.890 0.379 -13.221 1.00 98.44 98 PHE A C 1
ATOM 785 O O . PHE A 1 98 ? 6.227 0.391 -12.033 1.00 98.44 98 PHE A O 1
ATOM 792 N N . ASN A 1 99 ? 6.473 -0.417 -14.111 1.00 98.25 99 ASN A N 1
ATOM 793 C CA . ASN A 1 99 ? 7.587 -1.293 -13.771 1.00 98.25 99 ASN A CA 1
ATOM 794 C C . ASN A 1 99 ? 8.851 -0.460 -13.522 1.00 98.25 99 ASN A C 1
ATOM 796 O O . ASN A 1 99 ? 9.314 0.248 -14.414 1.00 98.25 99 ASN A O 1
ATOM 800 N N . ILE A 1 100 ? 9.459 -0.589 -12.344 1.00 97.94 100 ILE A N 1
ATOM 801 C CA . ILE A 1 100 ? 10.776 -0.004 -12.071 1.00 97.94 100 ILE A CA 1
ATOM 802 C C . ILE A 1 100 ? 11.844 -1.043 -12.405 1.00 97.94 100 ILE A C 1
ATOM 804 O O . ILE A 1 100 ? 11.664 -2.220 -12.118 1.00 97.94 100 ILE A O 1
ATOM 808 N N . ALA A 1 101 ? 12.968 -0.639 -13.001 1.00 96.88 101 ALA A N 1
ATOM 809 C CA . ALA A 1 101 ? 13.935 -1.606 -13.530 1.00 96.88 101 ALA A CA 1
ATOM 810 C C . ALA A 1 101 ? 14.431 -2.617 -12.474 1.00 96.88 101 ALA A C 1
ATOM 812 O O . ALA A 1 101 ? 14.455 -3.818 -12.724 1.00 96.88 101 ALA A O 1
ATOM 813 N N . ARG A 1 102 ? 14.805 -2.139 -11.277 1.00 95.00 102 ARG A N 1
ATOM 814 C CA . ARG A 1 102 ? 15.308 -2.963 -10.161 1.00 95.00 102 ARG A CA 1
ATOM 815 C C . ARG A 1 102 ? 15.320 -2.185 -8.833 1.00 95.00 102 ARG A C 1
ATOM 817 O O . ARG A 1 102 ? 15.270 -0.952 -8.867 1.00 95.00 102 ARG A O 1
ATOM 824 N N . PRO A 1 103 ? 15.434 -2.854 -7.667 1.00 91.12 103 PRO A N 1
ATOM 825 C CA . PRO A 1 103 ? 15.563 -2.183 -6.374 1.00 91.12 103 PRO A CA 1
ATOM 826 C C . PRO A 1 103 ? 16.667 -1.116 -6.355 1.00 91.12 103 PRO A C 1
ATOM 828 O O . PRO A 1 103 ? 17.754 -1.311 -6.898 1.00 91.12 103 PRO A O 1
ATOM 831 N N . GLY A 1 104 ? 16.387 0.024 -5.720 1.00 90.25 104 GLY A N 1
ATOM 832 C CA . GLY A 1 104 ? 17.309 1.164 -5.631 1.00 90.25 104 GLY A CA 1
ATOM 833 C C . GLY A 1 104 ? 17.288 2.118 -6.834 1.00 90.25 104 GLY A C 1
ATOM 834 O O . GLY A 1 104 ? 17.723 3.261 -6.690 1.00 90.25 104 GLY A O 1
ATOM 835 N N . VAL A 1 105 ? 16.731 1.712 -7.982 1.00 95.19 105 VAL A N 1
ATOM 836 C CA . VAL A 1 105 ? 16.324 2.659 -9.033 1.00 95.19 105 VAL A CA 1
ATOM 837 C C . VAL A 1 105 ? 15.087 3.416 -8.542 1.00 95.19 105 VAL A C 1
ATOM 839 O O . VAL A 1 105 ? 14.221 2.837 -7.886 1.00 95.19 105 VAL A O 1
ATOM 842 N N . LYS A 1 106 ? 15.027 4.723 -8.816 1.00 94.25 106 LYS A N 1
ATOM 843 C CA . LYS A 1 106 ? 13.874 5.565 -8.482 1.00 94.25 106 LYS A CA 1
ATOM 844 C C . LYS A 1 106 ? 12.908 5.641 -9.655 1.00 94.25 106 LYS A C 1
ATOM 846 O O . LYS A 1 106 ? 13.340 5.734 -10.800 1.00 94.25 106 LYS A O 1
ATOM 851 N N . ASP A 1 107 ? 11.629 5.684 -9.322 1.00 96.75 107 ASP A N 1
ATOM 852 C CA . ASP A 1 107 ? 10.562 6.171 -10.185 1.00 96.75 107 ASP A CA 1
ATOM 853 C C . ASP A 1 107 ? 10.735 7.667 -10.510 1.00 96.75 107 ASP A C 1
ATOM 855 O O . ASP A 1 107 ? 11.308 8.442 -9.733 1.00 96.75 107 ASP A O 1
ATOM 859 N N . THR A 1 108 ? 10.233 8.072 -11.671 1.00 97.12 108 THR A N 1
ATOM 860 C CA . THR A 1 108 ? 10.160 9.471 -12.103 1.00 97.12 108 THR A CA 1
ATOM 861 C C . THR A 1 108 ? 9.007 10.216 -11.427 1.00 97.12 108 THR A C 1
ATOM 863 O O . THR A 1 108 ? 8.047 9.629 -10.921 1.00 97.12 108 THR A O 1
ATOM 866 N N . SER A 1 109 ? 9.064 11.551 -11.462 1.00 96.50 109 SER A N 1
ATOM 867 C CA . SER A 1 109 ? 7.959 12.405 -11.009 1.00 96.50 109 SER A CA 1
ATOM 868 C C . SER A 1 109 ? 6.642 12.087 -11.723 1.00 96.50 109 SER A C 1
ATOM 870 O O . SER A 1 109 ? 5.590 12.133 -11.092 1.00 96.50 109 SER A O 1
ATOM 872 N N . ASP A 1 110 ? 6.689 11.741 -13.010 1.00 97.31 110 ASP A N 1
ATOM 873 C CA . ASP A 1 110 ? 5.490 11.533 -13.825 1.00 97.31 110 ASP A CA 1
ATOM 874 C C . ASP A 1 110 ? 4.853 10.160 -13.572 1.00 97.31 110 ASP A C 1
ATOM 876 O O . ASP A 1 110 ? 3.628 10.073 -13.467 1.00 97.31 110 ASP A O 1
ATOM 880 N N . GLU A 1 111 ? 5.656 9.112 -13.354 1.00 97.88 111 GLU A N 1
ATOM 881 C CA . GLU A 1 111 ? 5.173 7.806 -12.878 1.00 97.88 111 GLU A CA 1
ATOM 882 C C . GLU A 1 111 ? 4.519 7.930 -11.493 1.00 97.88 111 GLU A C 1
ATOM 884 O O . GLU A 1 111 ? 3.428 7.395 -11.273 1.00 97.88 111 GLU A O 1
ATOM 889 N N . PHE A 1 112 ? 5.130 8.688 -10.571 1.00 98.25 112 PHE A N 1
ATOM 890 C CA . PHE A 1 112 ? 4.556 8.962 -9.250 1.00 98.25 112 PHE A CA 1
ATOM 891 C C . PHE A 1 112 ? 3.237 9.734 -9.343 1.00 98.25 112 PHE A C 1
ATOM 893 O O . PHE A 1 112 ? 2.225 9.285 -8.806 1.00 98.25 112 PHE A O 1
ATOM 900 N N . ASN A 1 113 ? 3.229 10.868 -10.049 1.00 97.31 113 ASN A N 1
ATOM 901 C CA . ASN A 1 113 ? 2.057 11.735 -10.182 1.00 97.31 113 ASN A CA 1
ATOM 902 C C . ASN A 1 113 ? 0.888 11.008 -10.864 1.00 97.31 113 ASN A C 1
ATOM 904 O O . ASN A 1 113 ? -0.248 11.110 -10.403 1.00 97.31 113 ASN A O 1
ATOM 908 N N . SER A 1 114 ? 1.164 10.217 -11.904 1.00 96.81 114 SER A N 1
ATOM 909 C CA . SER A 1 114 ? 0.154 9.392 -12.584 1.00 96.81 114 SER A CA 1
ATOM 910 C C . SER A 1 114 ? -0.426 8.310 -11.663 1.00 96.81 114 SER A C 1
ATOM 912 O O . SER A 1 114 ? -1.617 8.005 -11.735 1.00 96.81 114 SER A O 1
ATOM 914 N N . SER A 1 115 ? 0.386 7.777 -10.745 1.00 98.50 115 SER A N 1
ATOM 915 C CA . SER A 1 115 ? -0.029 6.753 -9.777 1.00 98.50 115 SER A CA 1
ATOM 916 C C . SER A 1 115 ? -0.902 7.293 -8.629 1.00 98.50 115 SER A C 1
ATOM 918 O O . SER A 1 115 ? -1.615 6.517 -7.992 1.00 98.50 115 SER A O 1
ATOM 920 N N . VAL A 1 116 ? -0.933 8.614 -8.386 1.00 98.38 116 VAL A N 1
ATOM 921 C CA . VAL A 1 116 ? -1.786 9.232 -7.343 1.00 98.38 116 VAL A CA 1
ATOM 922 C C . VAL A 1 116 ? -3.273 8.938 -7.576 1.00 98.38 116 VAL A C 1
ATOM 924 O O . VAL A 1 116 ? -4.000 8.664 -6.622 1.00 98.38 116 VAL A O 1
ATOM 927 N N . SER A 1 117 ? -3.735 8.969 -8.830 1.00 97.81 117 SER A N 1
ATOM 928 C CA . SER A 1 117 ? -5.136 8.680 -9.177 1.00 97.81 117 SER A CA 1
ATOM 929 C C . SER A 1 117 ? -5.505 7.224 -8.894 1.00 97.81 117 SER A C 1
ATOM 931 O O . SER A 1 117 ? -6.565 6.961 -8.335 1.00 97.81 117 SER A O 1
ATOM 933 N N . ALA A 1 118 ? -4.607 6.288 -9.209 1.00 98.44 118 ALA A N 1
ATOM 934 C CA . ALA A 1 118 ? -4.782 4.870 -8.910 1.00 98.44 118 ALA A CA 1
ATOM 935 C C . ALA A 1 118 ? -4.861 4.618 -7.396 1.00 98.44 118 ALA A C 1
ATOM 937 O O . ALA A 1 118 ? -5.766 3.939 -6.924 1.00 98.44 118 ALA A O 1
ATOM 938 N N . PHE A 1 119 ? -3.966 5.230 -6.613 1.00 98.44 119 PHE A N 1
ATOM 939 C CA . PHE A 1 119 ? -3.993 5.113 -5.154 1.00 98.44 119 PHE A CA 1
ATOM 940 C C . PHE A 1 119 ? -5.305 5.625 -4.534 1.00 98.44 119 PHE A C 1
ATOM 942 O O . PHE A 1 119 ? -5.824 4.987 -3.623 1.00 98.44 119 PHE A O 1
ATOM 949 N N . LYS A 1 120 ? -5.887 6.717 -5.049 1.00 97.69 120 LYS A N 1
ATOM 950 C CA . LYS A 1 120 ? -7.203 7.199 -4.589 1.00 97.69 120 LYS A CA 1
ATOM 951 C C . LYS A 1 120 ? -8.319 6.190 -4.854 1.00 97.69 120 LYS A C 1
ATOM 953 O O . LYS A 1 120 ? -9.094 5.913 -3.947 1.00 97.69 120 LYS A O 1
ATOM 958 N N . GLU A 1 121 ? -8.349 5.584 -6.040 1.00 98.12 121 GLU A N 1
ATOM 959 C CA . GLU A 1 121 ? -9.324 4.530 -6.352 1.00 98.12 121 GLU A CA 1
ATOM 960 C C . GLU A 1 121 ? -9.184 3.317 -5.420 1.00 98.12 121 GLU A C 1
ATOM 962 O O . GLU A 1 121 ? -10.192 2.751 -5.017 1.00 98.12 121 GLU A O 1
ATOM 967 N N . ILE A 1 122 ? -7.963 2.947 -5.017 1.00 98.56 122 ILE A N 1
ATOM 968 C CA . ILE A 1 122 ? -7.730 1.877 -4.030 1.00 98.56 122 ILE A CA 1
ATOM 969 C C . ILE A 1 122 ? -8.272 2.246 -2.642 1.00 98.56 122 ILE A C 1
ATOM 971 O O . ILE A 1 122 ? -8.815 1.385 -1.950 1.00 98.56 122 ILE A O 1
ATOM 975 N N . LEU A 1 123 ? -8.160 3.512 -2.226 1.00 98.50 123 LEU A N 1
ATOM 976 C CA . LEU A 1 123 ? -8.739 3.979 -0.963 1.00 98.50 123 LEU A CA 1
ATOM 977 C C . LEU A 1 123 ? -10.274 4.008 -1.000 1.00 98.50 123 LEU A C 1
ATOM 979 O O . LEU A 1 123 ? -10.903 3.642 -0.010 1.00 98.50 123 LEU A O 1
ATOM 983 N N . GLU A 1 124 ? -10.869 4.409 -2.125 1.00 97.88 124 GLU A N 1
ATOM 984 C CA . GLU A 1 124 ? -12.325 4.432 -2.337 1.00 97.88 124 GLU A CA 1
ATOM 985 C C . GLU A 1 124 ? -12.937 3.023 -2.454 1.00 97.88 124 GLU A C 1
ATOM 987 O O . GLU A 1 124 ? -14.025 2.789 -1.931 1.00 97.88 124 GLU A O 1
ATOM 992 N N . GLU A 1 125 ? -12.235 2.086 -3.102 1.00 97.88 125 GLU A N 1
ATOM 993 C CA . GLU A 1 125 ? -12.670 0.697 -3.316 1.00 97.88 125 GLU A CA 1
ATOM 994 C C . GLU A 1 125 ? -12.515 -0.155 -2.043 1.00 97.88 125 GLU A C 1
ATOM 996 O O . GLU A 1 125 ? -13.466 -0.800 -1.607 1.00 97.88 125 GLU A O 1
ATOM 1001 N N . LEU A 1 126 ? -11.331 -0.151 -1.414 1.00 98.38 126 LEU A N 1
ATOM 1002 C CA . LEU A 1 126 ? -11.047 -1.030 -0.271 1.00 98.38 126 LEU A CA 1
ATOM 1003 C C . LEU A 1 126 ? -11.544 -0.463 1.068 1.00 98.38 126 LEU A C 1
ATOM 1005 O O . LEU A 1 126 ? -11.844 -1.230 1.984 1.00 98.38 126 LEU A O 1
ATOM 1009 N N . LYS A 1 127 ? -11.619 0.868 1.202 1.00 98.06 127 LYS A N 1
ATOM 1010 C CA . LYS A 1 127 ? -11.936 1.586 2.452 1.00 98.06 127 LYS A CA 1
ATOM 1011 C C . LYS A 1 127 ? -11.165 1.066 3.688 1.00 98.06 127 LYS A C 1
ATOM 1013 O O . LYS A 1 127 ? -11.790 0.602 4.644 1.00 98.06 127 LYS A O 1
ATOM 1018 N N . PRO A 1 128 ? -9.817 1.116 3.700 1.00 98.56 128 PRO A N 1
ATOM 1019 C CA . PRO A 1 128 ? -9.038 0.778 4.891 1.00 98.56 128 PRO A CA 1
ATOM 1020 C C . PRO A 1 128 ? -9.285 1.773 6.036 1.00 98.56 128 PRO A C 1
ATOM 1022 O O . PRO A 1 128 ? -9.436 2.969 5.802 1.00 98.56 128 PRO A O 1
ATOM 1025 N N . ASP A 1 129 ? -9.220 1.302 7.280 1.00 98.06 129 ASP A N 1
ATOM 1026 C CA . ASP A 1 129 ? -9.095 2.162 8.464 1.00 98.06 129 ASP A CA 1
ATOM 1027 C C . ASP A 1 129 ? -7.658 2.672 8.642 1.00 98.06 129 ASP A C 1
ATOM 1029 O O . ASP A 1 129 ? -7.434 3.772 9.148 1.00 98.06 129 ASP A O 1
ATOM 1033 N N . VAL A 1 130 ? -6.671 1.852 8.261 1.00 97.38 130 VAL A N 1
ATOM 1034 C CA . VAL A 1 130 ? -5.244 2.103 8.500 1.00 97.38 130 VAL A CA 1
ATOM 1035 C C . VAL A 1 130 ? -4.437 1.794 7.242 1.00 97.38 130 VAL A C 1
ATOM 1037 O O . VAL A 1 130 ? -4.584 0.728 6.644 1.00 97.38 130 VAL A O 1
ATOM 1040 N N . ILE A 1 131 ? -3.541 2.710 6.870 1.00 98.19 131 ILE A N 1
ATOM 1041 C CA . ILE A 1 131 ? -2.562 2.524 5.793 1.00 98.19 131 ILE A CA 1
ATOM 1042 C C . ILE A 1 131 ? -1.180 2.397 6.437 1.00 98.19 131 ILE A C 1
ATOM 1044 O O . ILE A 1 131 ? -0.660 3.367 6.987 1.00 98.19 131 ILE A O 1
ATOM 1048 N N . ILE A 1 132 ? -0.565 1.220 6.360 1.00 96.38 132 ILE A N 1
ATOM 1049 C CA . ILE A 1 132 ? 0.793 0.983 6.863 1.00 96.38 132 ILE A CA 1
ATOM 1050 C C . ILE A 1 132 ? 1.760 1.158 5.696 1.00 96.38 132 ILE A C 1
ATOM 1052 O O . ILE A 1 132 ? 1.794 0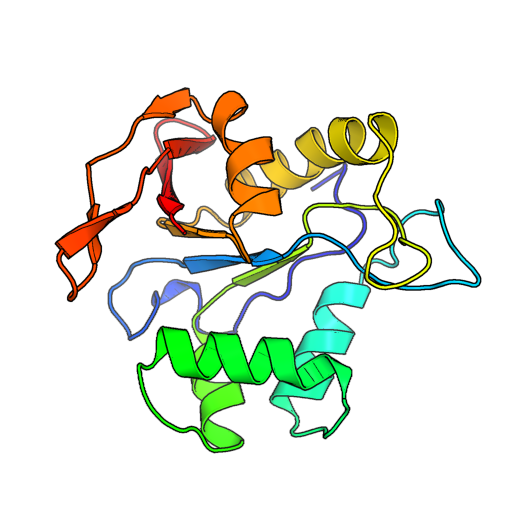.346 4.773 1.00 96.38 132 ILE A O 1
ATOM 1056 N N . THR A 1 133 ? 2.546 2.231 5.713 1.00 95.81 133 THR A N 1
ATOM 1057 C CA . THR A 1 133 ? 3.505 2.506 4.633 1.00 95.81 133 THR A CA 1
ATOM 1058 C C . THR A 1 133 ? 4.785 1.689 4.783 1.00 95.81 133 THR A C 1
ATOM 1060 O O . THR A 1 133 ? 5.398 1.641 5.850 1.00 95.81 133 THR A O 1
ATOM 1063 N N . TRP A 1 134 ? 5.245 1.074 3.692 1.00 93.19 134 TRP A N 1
ATOM 1064 C CA . TRP A 1 134 ? 6.468 0.269 3.669 1.00 93.19 134 TRP A CA 1
ATOM 1065 C C . TRP A 1 134 ? 7.725 1.160 3.612 1.00 93.19 134 TRP A C 1
ATOM 1067 O O . TRP A 1 134 ? 8.478 1.183 2.638 1.00 93.1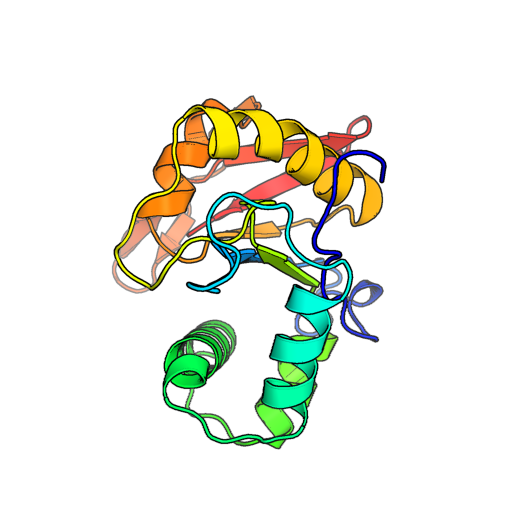9 134 TRP A O 1
ATOM 1077 N N . GLY A 1 135 ? 7.965 1.894 4.699 1.00 87.25 135 GLY A N 1
ATOM 1078 C CA . GLY A 1 135 ? 9.177 2.673 4.947 1.00 87.25 135 GLY A CA 1
ATOM 1079 C C . GLY A 1 135 ? 9.048 4.184 4.713 1.00 87.25 135 GLY A C 1
ATOM 1080 O O . GLY A 1 135 ? 8.303 4.668 3.859 1.00 87.25 135 GLY A O 1
ATOM 1081 N N . TYR A 1 136 ? 9.858 4.943 5.464 1.00 86.56 136 TYR A N 1
ATOM 1082 C CA . TYR A 1 136 ? 9.855 6.413 5.496 1.00 86.56 136 TYR A CA 1
ATOM 1083 C C . TYR A 1 136 ? 10.031 7.095 4.124 1.00 86.56 136 TYR A C 1
ATOM 1085 O O . TYR A 1 136 ? 9.534 8.202 3.930 1.00 86.56 136 TYR A O 1
ATOM 1093 N N . GLY A 1 137 ? 10.664 6.439 3.143 1.00 92.06 137 GLY A N 1
ATOM 1094 C CA . GLY A 1 137 ? 10.799 6.977 1.783 1.00 92.06 137 GLY A CA 1
ATOM 1095 C C . GLY A 1 137 ? 9.467 7.149 1.041 1.00 92.06 137 GLY A C 1
ATOM 1096 O O . GLY A 1 137 ? 9.305 8.130 0.320 1.00 92.06 137 GLY A O 1
ATOM 1097 N N . LEU A 1 138 ? 8.505 6.239 1.237 1.00 94.56 138 LEU A N 1
ATOM 1098 C CA . LEU A 1 138 ? 7.166 6.357 0.653 1.00 94.56 138 LEU A CA 1
ATOM 1099 C C . LEU A 1 138 ? 6.275 7.265 1.508 1.00 94.56 138 LEU A C 1
ATOM 1101 O O . LEU A 1 138 ? 5.654 8.181 0.976 1.00 94.56 138 LEU A O 1
ATOM 1105 N N . PHE A 1 139 ? 6.290 7.082 2.831 1.00 95.31 139 PHE A N 1
ATOM 1106 C CA . PHE A 1 139 ? 5.536 7.914 3.776 1.00 95.31 139 PHE A CA 1
ATOM 1107 C C . PHE A 1 139 ? 5.756 9.414 3.557 1.00 95.31 139 PHE A C 1
ATOM 1109 O O . PHE A 1 139 ? 4.793 10.156 3.386 1.00 95.31 139 PHE A O 1
ATOM 1116 N N . ASN A 1 140 ? 7.017 9.853 3.466 1.00 95.12 140 ASN A N 1
ATOM 1117 C CA . ASN A 1 140 ? 7.361 11.264 3.274 1.00 95.12 140 ASN A CA 1
ATOM 1118 C C . ASN A 1 140 ? 6.837 11.836 1.942 1.00 95.12 140 ASN A C 1
ATOM 1120 O O . ASN A 1 140 ? 6.580 13.034 1.853 1.00 95.12 140 ASN A O 1
ATOM 1124 N N . ARG A 1 141 ? 6.673 10.997 0.907 1.00 96.00 141 ARG A N 1
ATOM 1125 C CA . ARG A 1 141 ? 6.131 11.397 -0.406 1.00 96.00 141 ARG A CA 1
ATOM 1126 C C . ARG A 1 141 ? 4.605 11.442 -0.416 1.00 96.00 141 ARG A C 1
ATOM 1128 O O . ARG A 1 141 ? 4.033 12.265 -1.123 1.00 96.00 141 ARG A O 1
ATOM 1135 N N . LEU A 1 142 ? 3.956 10.579 0.365 1.00 96.69 142 LEU A N 1
ATOM 1136 C CA . LEU A 1 142 ? 2.500 10.548 0.506 1.00 96.69 142 LEU A CA 1
ATOM 1137 C C . LEU A 1 142 ? 1.983 11.592 1.502 1.00 96.69 142 LEU A C 1
ATOM 1139 O O . LEU A 1 142 ? 0.879 12.090 1.321 1.00 96.69 142 LEU A O 1
ATOM 1143 N N . TYR A 1 143 ? 2.767 11.972 2.515 1.00 95.56 143 TYR A N 1
ATOM 1144 C CA . TYR A 1 143 ? 2.377 12.941 3.548 1.00 95.56 143 TYR A CA 1
ATOM 1145 C C . TYR A 1 143 ? 1.677 14.216 3.019 1.00 95.56 143 TYR A C 1
ATOM 1147 O O . TYR A 1 143 ? 0.580 14.515 3.498 1.00 95.56 143 TYR A O 1
ATOM 1155 N N . PRO A 1 144 ? 2.209 14.943 2.008 1.00 95.81 144 PRO A N 1
ATOM 1156 C CA . PRO A 1 144 ? 1.545 16.132 1.460 1.00 95.81 144 PRO A CA 1
ATOM 1157 C C . PRO A 1 144 ? 0.264 15.842 0.652 1.00 95.81 144 PRO A C 1
ATOM 1159 O O . PRO A 1 144 ? -0.439 16.783 0.298 1.00 95.81 144 PRO A O 1
ATOM 1162 N N . LEU A 1 145 ? -0.044 14.576 0.344 1.00 95.94 145 LEU A N 1
ATOM 1163 C CA . LEU A 1 145 ? -1.252 14.162 -0.384 1.00 95.94 145 LEU A CA 1
ATOM 1164 C C . LEU A 1 145 ? -2.441 13.851 0.544 1.00 95.94 145 LEU A C 1
ATOM 1166 O O . LEU A 1 145 ? -3.577 13.816 0.072 1.00 95.94 145 LEU A O 1
ATOM 1170 N N . GLY A 1 146 ? -2.193 13.610 1.836 1.00 94.81 146 GLY A N 1
ATOM 1171 C CA . GLY A 1 146 ? -3.247 13.436 2.841 1.00 94.81 146 GLY A CA 1
ATOM 1172 C C . GLY A 1 146 ? -3.859 14.774 3.268 1.00 94.81 146 GLY A C 1
ATOM 1173 O O . GLY A 1 146 ? -3.229 15.823 3.134 1.00 94.81 146 GLY A O 1
ATOM 1174 N N . GLU A 1 147 ? -5.070 14.752 3.821 1.00 93.75 147 GLU A N 1
ATOM 1175 C CA . GLU A 1 147 ? -5.861 15.950 4.142 1.00 93.75 147 GLU A CA 1
ATOM 1176 C C . GLU A 1 147 ? -5.266 16.770 5.296 1.00 93.75 147 GLU A C 1
ATOM 1178 O O . GLU A 1 147 ? -5.061 17.979 5.184 1.00 93.75 147 GLU A O 1
ATOM 1183 N N . LYS A 1 148 ? -5.004 16.102 6.423 1.00 93.75 148 LYS A N 1
ATOM 1184 C CA . LYS A 1 148 ? -4.589 16.709 7.693 1.00 93.75 148 LYS A CA 1
ATOM 1185 C C . LYS A 1 148 ? -3.708 15.753 8.487 1.00 93.75 148 LYS A C 1
ATOM 1187 O O . LYS A 1 148 ? -3.735 14.541 8.259 1.00 93.75 148 LYS A O 1
ATOM 1192 N N . ASP A 1 149 ? -2.959 16.298 9.434 1.00 94.62 149 ASP A N 1
ATOM 1193 C CA . ASP A 1 149 ? -2.199 15.502 10.394 1.00 94.62 149 ASP A CA 1
ATOM 1194 C C . ASP A 1 149 ? -3.156 14.675 11.265 1.00 94.62 149 ASP A C 1
ATOM 1196 O O . ASP A 1 149 ? -4.291 15.088 11.541 1.00 94.62 149 ASP A O 1
ATOM 1200 N N . GLY A 1 150 ? -2.723 13.472 11.627 1.00 90.94 150 GLY A N 1
ATOM 1201 C CA . GLY A 1 150 ? -3.453 12.591 12.527 1.00 90.94 150 GLY A CA 1
ATOM 1202 C C . GLY A 1 150 ? -3.017 12.737 13.979 1.00 90.94 150 GLY A C 1
ATOM 1203 O O . GLY A 1 150 ? -2.402 13.725 14.379 1.00 90.94 150 GLY A O 1
ATOM 1204 N N . GLU A 1 151 ? -3.374 11.747 14.789 1.00 88.19 151 GLU A N 1
ATOM 1205 C CA . GLU A 1 151 ? -2.956 11.693 16.187 1.00 88.19 151 GLU A CA 1
ATOM 1206 C C . GLU A 1 151 ? -1.477 11.293 16.289 1.00 88.19 151 GLU A C 1
ATOM 1208 O O . GLU A 1 151 ? -0.988 10.465 15.514 1.00 88.19 151 GLU A O 1
ATOM 1213 N N . LYS A 1 152 ? -0.756 11.881 17.252 1.00 83.94 152 LYS A N 1
ATOM 1214 C CA . LYS A 1 152 ? 0.623 11.487 17.566 1.00 83.94 152 LYS A CA 1
ATOM 1215 C C . LYS A 1 152 ? 0.609 10.070 18.135 1.00 83.94 152 LYS A C 1
ATOM 1217 O O . LYS A 1 152 ? 0.094 9.858 19.232 1.00 83.94 152 LYS A O 1
ATOM 1222 N N . LEU A 1 153 ? 1.187 9.121 17.407 1.00 86.12 153 LEU A N 1
ATOM 1223 C CA . LEU A 1 153 ? 1.441 7.778 17.920 1.00 86.12 153 LEU A CA 1
ATOM 1224 C C . LEU A 1 153 ? 2.858 7.716 18.496 1.00 86.12 153 LEU A C 1
ATOM 1226 O O . LEU A 1 153 ? 3.746 8.441 18.053 1.00 86.12 153 LEU A O 1
ATOM 1230 N N . PHE A 1 154 ? 3.072 6.839 19.472 1.00 85.25 154 PHE A N 1
ATOM 1231 C CA . PHE A 1 154 ? 4.377 6.626 20.095 1.00 85.25 154 PHE A CA 1
ATOM 1232 C C . PHE A 1 154 ? 4.729 5.141 20.051 1.00 85.25 154 PHE A C 1
ATOM 1234 O O . PHE A 1 154 ? 3.907 4.291 20.401 1.00 85.25 154 PHE A O 1
ATOM 1241 N N . LEU A 1 155 ? 5.947 4.825 19.614 1.00 79.31 155 LEU A N 1
ATOM 1242 C CA . LEU A 1 155 ? 6.485 3.469 19.657 1.00 79.31 155 LEU A CA 1
ATOM 1243 C C . LEU A 1 155 ? 6.842 3.069 21.097 1.00 79.31 155 LEU A C 1
ATOM 1245 O O . LEU A 1 155 ? 7.020 3.909 21.977 1.00 79.31 155 LEU A O 1
ATOM 1249 N N . ALA A 1 156 ? 7.016 1.767 21.336 1.00 79.00 156 ALA A N 1
ATOM 1250 C CA . ALA A 1 156 ? 7.349 1.226 22.659 1.00 79.00 156 ALA A CA 1
ATOM 1251 C C . ALA A 1 156 ? 8.712 1.696 23.224 1.00 79.00 156 ALA A C 1
ATOM 1253 O O . ALA A 1 156 ? 8.972 1.520 24.411 1.00 79.00 156 ALA A O 1
ATOM 1254 N N . ASN A 1 157 ? 9.577 2.294 22.396 1.00 82.25 157 ASN A N 1
ATOM 1255 C CA . ASN A 1 157 ? 10.830 2.937 22.807 1.00 82.25 157 ASN A CA 1
ATOM 1256 C C . ASN A 1 157 ? 10.687 4.448 23.102 1.00 82.25 157 ASN A C 1
ATOM 1258 O O . ASN A 1 157 ? 11.661 5.067 23.523 1.00 82.25 157 ASN A O 1
ATOM 1262 N N . GLY A 1 158 ? 9.502 5.033 22.891 1.00 85.38 158 GLY A N 1
ATOM 1263 C CA . GLY A 1 158 ? 9.213 6.457 23.080 1.00 85.38 158 GLY A CA 1
ATOM 1264 C C . GLY A 1 158 ? 9.303 7.326 21.819 1.00 85.38 158 GLY A C 1
ATOM 1265 O O . GLY A 1 158 ? 8.973 8.508 21.904 1.00 85.38 158 GLY A O 1
ATOM 1266 N N . ASP A 1 159 ? 9.705 6.782 20.664 1.00 83.81 159 ASP A N 1
ATOM 1267 C CA . ASP A 1 159 ? 9.785 7.556 19.416 1.00 83.81 159 ASP A CA 1
ATOM 1268 C C . ASP A 1 159 ? 8.391 7.976 18.923 1.00 83.81 159 ASP A C 1
ATOM 1270 O O . ASP A 1 159 ? 7.470 7.157 18.855 1.00 83.81 159 ASP A O 1
ATOM 1274 N N . GLU A 1 160 ? 8.241 9.243 18.526 1.00 85.81 160 GLU A N 1
ATOM 1275 C CA . GLU A 1 160 ? 7.003 9.753 17.931 1.00 85.81 160 GLU A CA 1
ATOM 1276 C C . GLU A 1 160 ? 6.881 9.339 16.454 1.00 85.81 160 GLU A C 1
ATOM 1278 O O . GLU A 1 160 ? 7.785 9.556 15.641 1.00 85.81 160 GLU A O 1
ATOM 1283 N N . VAL A 1 161 ? 5.722 8.790 16.092 1.00 84.31 161 VAL A N 1
ATOM 1284 C CA . VAL A 1 161 ? 5.333 8.467 14.719 1.00 84.31 161 VAL A CA 1
ATOM 1285 C C . VAL A 1 161 ? 4.322 9.505 14.248 1.00 84.31 161 VAL A C 1
ATOM 1287 O O . VAL A 1 161 ? 3.185 9.557 14.724 1.00 84.31 161 VAL A O 1
ATOM 1290 N N . ASN A 1 162 ? 4.739 10.319 13.277 1.00 90.00 162 ASN A N 1
ATOM 1291 C CA . ASN A 1 162 ? 3.833 11.194 12.537 1.00 90.00 162 ASN A CA 1
ATOM 1292 C C . ASN A 1 162 ? 2.763 10.352 11.830 1.00 90.00 162 ASN A C 1
ATOM 1294 O O . ASN A 1 162 ? 3.069 9.300 11.267 1.00 90.00 162 ASN A O 1
ATOM 1298 N N . THR A 1 163 ? 1.530 10.848 11.781 1.00 94.81 163 THR A N 1
ATOM 1299 C CA . THR A 1 163 ? 0.422 10.192 11.077 1.00 94.81 163 THR A CA 1
ATOM 1300 C C . THR A 1 163 ? -0.344 11.198 10.220 1.00 94.81 163 THR A C 1
ATOM 1302 O O . THR A 1 163 ? -0.287 12.407 10.456 1.00 94.81 163 THR A O 1
ATOM 1305 N N . ARG A 1 164 ? -1.051 10.722 9.191 1.00 96.56 164 ARG A N 1
ATOM 1306 C CA . ARG A 1 164 ? -1.774 11.585 8.240 1.00 96.56 164 ARG A CA 1
ATOM 1307 C C . ARG A 1 164 ? -3.109 10.956 7.853 1.00 96.56 164 ARG A C 1
ATOM 1309 O O . ARG A 1 164 ? -3.146 9.786 7.485 1.00 96.56 164 ARG A O 1
ATOM 1316 N N . TRP A 1 165 ? -4.195 11.721 7.902 1.00 97.56 165 TRP A N 1
ATOM 1317 C CA . TRP A 1 165 ? -5.513 11.258 7.459 1.00 97.56 165 TRP A CA 1
ATOM 1318 C C . TRP A 1 165 ? -5.667 11.375 5.938 1.00 97.56 165 TRP A C 1
ATOM 1320 O O . TRP A 1 165 ? -5.349 12.412 5.355 1.00 97.56 165 TRP A O 1
ATOM 1330 N N . PHE A 1 166 ? -6.212 10.336 5.308 1.00 97.88 166 PHE A N 1
ATOM 1331 C CA . PHE A 1 166 ? -6.630 10.312 3.902 1.00 97.88 166 PHE A CA 1
ATOM 1332 C C . PHE A 1 166 ? -8.126 10.013 3.817 1.00 9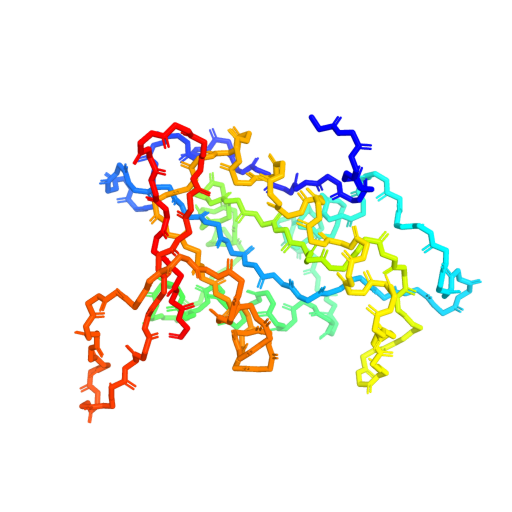7.88 166 PHE A C 1
ATOM 1334 O O . PHE A 1 166 ? -8.619 9.219 4.609 1.00 97.88 166 PHE A O 1
ATOM 1341 N N . SER A 1 167 ? -8.847 10.591 2.852 1.00 96.56 167 SER A N 1
ATOM 1342 C CA . SER A 1 167 ? -10.224 10.162 2.562 1.00 96.56 167 SER A CA 1
ATOM 1343 C C . SER A 1 167 ? -10.244 8.799 1.863 1.00 96.56 167 SER A C 1
ATOM 1345 O O . SER A 1 167 ? -9.385 8.512 1.028 1.00 96.56 167 SER A O 1
ATOM 1347 N N . THR A 1 168 ? -11.259 7.995 2.179 1.00 95.44 168 THR A N 1
ATOM 1348 C CA . THR A 1 168 ? -11.638 6.743 1.496 1.00 95.44 168 THR A CA 1
ATOM 1349 C C . THR A 1 168 ? -12.998 6.889 0.787 1.00 95.44 168 THR A C 1
ATOM 1351 O O . THR A 1 168 ? -13.778 5.941 0.665 1.00 95.44 168 THR A O 1
ATOM 1354 N N . GLY A 1 169 ? -13.297 8.111 0.332 1.00 89.12 169 GLY A N 1
ATOM 1355 C CA . GLY A 1 169 ? -14.545 8.495 -0.328 1.00 89.12 169 GLY A CA 1
ATOM 1356 C C . GLY A 1 169 ? -15.680 8.804 0.657 1.00 89.12 169 GLY A C 1
ATOM 1357 O O . GLY A 1 169 ? -15.986 8.012 1.547 1.00 89.12 169 GLY A O 1
ATOM 1358 N N . GLY A 1 170 ? -16.344 9.949 0.470 1.00 86.25 170 GLY A N 1
ATOM 1359 C CA . GLY A 1 170 ? -17.373 10.439 1.393 1.00 86.25 170 GLY A CA 1
ATOM 1360 C C . GLY A 1 170 ? -16.767 11.019 2.675 1.00 86.25 170 GLY A C 1
ATOM 1361 O O . GLY A 1 170 ? -15.767 11.735 2.624 1.00 86.25 170 GLY A O 1
ATOM 1362 N N . GLU A 1 171 ? -17.380 10.726 3.823 1.00 87.81 171 GLU A N 1
ATOM 1363 C CA . GLU A 1 171 ? -16.883 11.164 5.137 1.00 87.81 171 GLU A CA 1
ATOM 1364 C C . GLU A 1 171 ? -15.811 10.222 5.721 1.00 87.81 171 GLU A C 1
ATOM 1366 O O . GLU A 1 171 ? -15.057 10.639 6.603 1.00 87.81 171 GLU A O 1
ATOM 1371 N N . ASP A 1 172 ? -15.702 8.996 5.190 1.00 93.25 172 ASP A N 1
ATOM 1372 C CA . ASP A 1 172 ? -14.773 7.956 5.644 1.00 93.25 172 ASP A CA 1
ATOM 1373 C C . ASP A 1 172 ? -13.298 8.351 5.431 1.00 93.25 172 ASP A C 1
ATOM 1375 O O . ASP A 1 172 ? -12.936 9.034 4.457 1.00 93.25 172 ASP A O 1
ATOM 1379 N N . LYS A 1 173 ? -12.428 7.921 6.359 1.00 96.00 173 LYS A N 1
ATOM 1380 C CA . LYS A 1 173 ? -10.992 8.241 6.354 1.00 96.00 173 LYS A CA 1
ATOM 1381 C C . LYS A 1 173 ? -10.123 7.099 6.875 1.00 96.00 173 LYS A C 1
ATOM 1383 O O . LYS A 1 173 ? -10.474 6.445 7.852 1.00 96.00 173 LYS A O 1
ATOM 1388 N N . ALA A 1 174 ? -8.943 6.958 6.278 1.00 97.56 174 ALA A N 1
ATOM 1389 C CA . ALA A 1 174 ? -7.880 6.057 6.706 1.00 97.56 174 ALA A CA 1
ATOM 1390 C C . ALA A 1 174 ? -6.747 6.823 7.407 1.00 97.56 174 ALA A C 1
ATOM 1392 O O . ALA A 1 174 ? -6.341 7.897 6.946 1.00 97.56 174 ALA A O 1
ATOM 1393 N N . LEU A 1 175 ? -6.190 6.258 8.480 1.00 97.38 175 LEU A N 1
ATOM 1394 C CA . LEU A 1 175 ? -4.999 6.785 9.147 1.00 97.38 175 LEU A CA 1
ATOM 1395 C C . LEU A 1 175 ? -3.733 6.183 8.526 1.00 97.38 175 LEU A C 1
ATOM 1397 O O . LEU A 1 175 ? -3.478 4.986 8.651 1.00 97.38 175 LEU A O 1
ATOM 1401 N N . MET A 1 176 ? -2.911 7.006 7.875 1.00 97.00 176 MET A N 1
ATOM 1402 C CA . MET A 1 176 ? -1.597 6.587 7.388 1.00 97.00 176 MET A CA 1
ATOM 1403 C C . MET A 1 176 ? -0.563 6.626 8.514 1.00 97.00 176 MET A C 1
ATOM 1405 O O . MET A 1 176 ? -0.344 7.680 9.119 1.00 97.00 176 MET A O 1
ATOM 1409 N N . ILE A 1 177 ? 0.088 5.484 8.744 1.00 92.88 177 ILE A N 1
ATOM 1410 C CA . ILE A 1 177 ? 1.130 5.251 9.753 1.00 92.88 177 ILE A CA 1
ATOM 1411 C C . ILE A 1 177 ? 2.389 4.621 9.125 1.00 92.88 177 ILE A C 1
ATOM 1413 O O . ILE A 1 177 ? 2.436 4.341 7.915 1.00 92.88 177 ILE A O 1
ATOM 1417 N N . ARG A 1 178 ? 3.439 4.450 9.938 1.00 81.38 178 ARG A N 1
ATOM 1418 C CA . ARG A 1 178 ? 4.805 4.124 9.509 1.00 81.38 178 ARG A CA 1
ATOM 1419 C C . ARG A 1 178 ? 5.686 3.659 10.676 1.00 81.38 178 ARG A C 1
ATOM 1421 O O . ARG A 1 178 ? 5.154 3.582 11.797 1.00 81.38 178 ARG A O 1
#

Secondary structure (DSSP, 8-state):
--S-SSPPEE-TTGGG-GGGSS--EEEEE--EE-STTTTSBPPTTHHHHHHHHHHTT---GGGHHHHHHHHHHHTS---SHHHHHHHTTEEEEES--BEESSTTPPPPHHHHHHHHHHHHHHHHHH--SEEEESSHHHHHHHGGGSSEE---EE-TTS-EE--EEEE-STT-EEEEE-

Sequence (178 aa):
MKHVNAYPFVGKDYEKGFLNSGKKVLLLGLSHYNEENAGAPCHHTFTQEIVDGFVGGEDASFYRGYTSQTKALLNREISVDDRECVWNQLAFYNFIQFNIARPGVKDTSDEFNSSVSAFKEILEELKPDVIITWGYGLFNRLYPLGEKDGEKLFLANGDEVNTRWFSTGGEDKALMIR

Foldseek 3Di:
DPLAAAAKAAAQQQCCAFVSPSFHEEEEAAAAAAQVFFFHFDHHCRNVVVLCCQLVPDDDPVCVLVLVVLCVSVVHHDDSPSSNVGRNRYMYDHQFRGHHHDPPGDDDPVSNVSSLVVVLVVLQVSVGQEYEYSDPVVVVVCQVVADDWDDWDADPVGDTWTWGWHDSPDPGIHIYTD

pLDDT: mean 94.6, std 4.51, range [79.0, 98.75]

Radius of gyration: 15.71 Å; chains: 1; bounding box: 35×38×43 Å